Protein AF-A0A817EB40-F1 (afdb_monomer_lite)

Radius of gyration: 17.48 Å; chains: 1; bounding box: 35×39×48 Å

Structure (mmCIF, N/CA/C/O backbone):
data_AF-A0A817EB40-F1
#
_entry.id   AF-A0A817EB40-F1
#
loop_
_atom_site.group_PDB
_atom_site.id
_atom_site.type_symbol
_atom_site.label_atom_id
_atom_site.label_alt_id
_atom_site.label_comp_id
_atom_site.label_asym_id
_atom_site.label_entity_id
_atom_site.label_seq_id
_atom_site.pdbx_PDB_ins_code
_atom_site.Cartn_x
_atom_site.Cartn_y
_atom_site.Cartn_z
_atom_site.occupancy
_atom_site.B_iso_or_equiv
_atom_site.auth_seq_id
_atom_site.auth_comp_id
_atom_site.auth_asym_id
_atom_site.auth_atom_id
_atom_site.pdbx_PDB_model_num
ATOM 1 N N . MET A 1 1 ? -19.640 -19.232 -0.200 1.00 30.33 1 MET A N 1
ATOM 2 C CA . MET A 1 1 ? -19.801 -18.244 -1.288 1.00 30.33 1 MET A CA 1
ATOM 3 C C . MET A 1 1 ? -18.419 -17.943 -1.840 1.00 30.33 1 MET A C 1
ATOM 5 O O . MET A 1 1 ? -17.609 -17.389 -1.113 1.00 30.33 1 MET A O 1
ATOM 9 N N . TYR A 1 2 ? -18.116 -18.398 -3.056 1.00 26.75 2 TYR A N 1
ATOM 10 C CA . TYR A 1 2 ? -16.837 -18.129 -3.714 1.00 26.75 2 TYR A CA 1
ATOM 11 C C . TYR A 1 2 ? -16.881 -16.703 -4.268 1.00 26.75 2 TYR A C 1
ATOM 13 O O . TYR A 1 2 ? -17.626 -16.425 -5.204 1.00 26.75 2 TYR A O 1
ATOM 21 N N . THR A 1 3 ? -16.160 -15.772 -3.648 1.00 36.00 3 THR A N 1
ATOM 22 C CA . THR A 1 3 ? -15.995 -14.425 -4.197 1.00 36.00 3 THR A CA 1
ATOM 23 C C . THR A 1 3 ? -15.018 -14.518 -5.359 1.00 36.00 3 THR A C 1
ATOM 25 O O . THR A 1 3 ? -13.819 -14.699 -5.156 1.00 36.00 3 THR A O 1
ATOM 28 N N . ASN A 1 4 ? -15.543 -14.446 -6.579 1.00 36.97 4 ASN A N 1
ATOM 29 C CA . ASN A 1 4 ? -14.743 -14.311 -7.785 1.00 36.97 4 ASN A CA 1
ATOM 30 C C . ASN A 1 4 ? -13.978 -12.979 -7.728 1.00 36.97 4 ASN A C 1
ATOM 32 O O . ASN A 1 4 ? -14.507 -11.931 -8.097 1.00 36.97 4 ASN A O 1
ATOM 36 N N . ASN A 1 5 ? -12.728 -13.022 -7.270 1.00 45.34 5 ASN A N 1
ATOM 37 C CA . ASN A 1 5 ? -11.778 -11.918 -7.376 1.00 45.34 5 ASN A CA 1
ATOM 38 C C . ASN A 1 5 ? -11.297 -11.807 -8.832 1.00 45.34 5 ASN A C 1
ATOM 40 O O . ASN A 1 5 ? -10.138 -12.068 -9.139 1.00 45.34 5 ASN A O 1
ATOM 44 N N . HIS A 1 6 ? -12.191 -11.470 -9.764 1.00 53.12 6 HIS A N 1
ATOM 45 C CA . HIS A 1 6 ? -11.762 -11.087 -11.104 1.00 53.12 6 HIS A CA 1
ATOM 46 C C . HIS A 1 6 ? -11.205 -9.662 -11.039 1.00 53.12 6 HIS A C 1
ATOM 48 O O . HIS A 1 6 ? -11.924 -8.729 -10.682 1.00 53.12 6 HIS A O 1
ATOM 54 N N . LEU A 1 7 ? -9.928 -9.493 -11.394 1.00 57.94 7 LEU A N 1
ATOM 55 C CA . LEU A 1 7 ? -9.364 -8.192 -11.756 1.00 57.94 7 LEU A CA 1
ATOM 56 C C . LEU A 1 7 ? -10.255 -7.576 -12.843 1.00 57.94 7 LEU A C 1
ATOM 58 O O . LEU A 1 7 ? -10.302 -8.063 -13.974 1.00 57.94 7 LEU A O 1
ATOM 62 N N . ASN A 1 8 ? -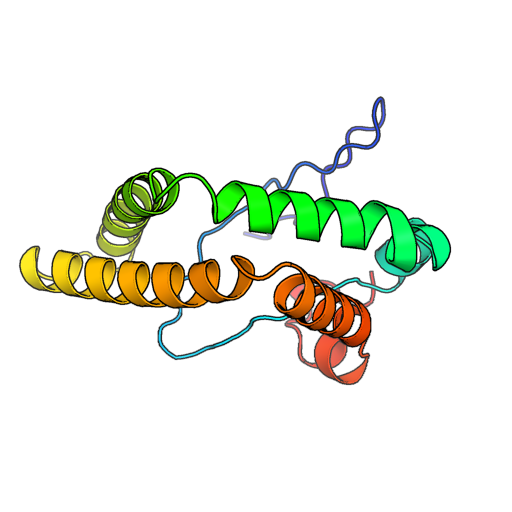11.012 -6.538 -12.490 1.00 68.12 8 ASN A N 1
ATOM 63 C CA . ASN A 1 8 ? -11.919 -5.885 -13.421 1.00 68.12 8 ASN A CA 1
ATOM 64 C C . ASN A 1 8 ? -11.151 -4.835 -14.215 1.00 68.12 8 ASN A C 1
ATOM 66 O O . ASN A 1 8 ? -11.024 -3.687 -13.791 1.00 68.12 8 ASN A O 1
ATOM 70 N N . ILE A 1 9 ? -10.608 -5.258 -15.352 1.00 71.25 9 ILE A N 1
ATOM 71 C CA . ILE A 1 9 ? -9.905 -4.375 -16.277 1.00 71.25 9 ILE A CA 1
ATOM 72 C C . ILE A 1 9 ? -10.916 -3.843 -17.291 1.00 71.25 9 ILE A C 1
ATOM 74 O O . ILE A 1 9 ? -11.506 -4.600 -18.069 1.00 71.25 9 ILE A O 1
ATOM 78 N N . GLN A 1 10 ? -11.106 -2.526 -17.306 1.00 78.19 10 GLN A N 1
ATOM 79 C CA . GLN A 1 10 ? -11.934 -1.860 -18.305 1.00 78.19 10 GLN A CA 1
ATOM 80 C C . GLN A 1 10 ? -11.268 -1.981 -19.678 1.00 78.19 10 GLN A C 1
ATOM 82 O O . GLN A 1 10 ? -10.294 -1.296 -19.968 1.00 78.19 10 GLN A O 1
ATOM 87 N N . ARG A 1 11 ? -11.809 -2.843 -20.546 1.00 76.75 11 ARG A N 1
ATOM 88 C CA . ARG A 1 11 ? -11.206 -3.187 -21.849 1.00 76.75 11 ARG A CA 1
ATOM 89 C C . ARG A 1 11 ? -10.992 -2.000 -22.794 1.00 76.75 11 ARG A C 1
ATOM 91 O O . ARG A 1 11 ? -10.139 -2.084 -23.666 1.00 76.75 11 ARG A O 1
ATOM 98 N N . SER A 1 12 ? -11.766 -0.927 -22.646 1.00 82.75 12 SER A N 1
ATOM 99 C CA . SER A 1 12 ? -11.689 0.258 -23.507 1.00 82.75 12 SER A CA 1
ATOM 100 C C . SER A 1 12 ? -10.537 1.199 -23.156 1.00 82.75 12 SER A C 1
ATOM 102 O O . SER A 1 12 ? -9.998 1.837 -24.052 1.00 82.75 12 SER A O 1
ATOM 104 N N . ILE A 1 13 ? -10.177 1.302 -21.872 1.00 80.81 13 ILE A N 1
ATOM 105 C CA . ILE A 1 13 ? -9.198 2.287 -21.380 1.00 80.81 13 ILE A CA 1
ATOM 106 C C . ILE A 1 13 ? -8.047 1.671 -20.576 1.00 80.81 13 ILE A C 1
ATOM 108 O O . ILE A 1 13 ? -7.097 2.364 -20.241 1.00 80.81 13 ILE A O 1
ATOM 112 N N . GLY A 1 14 ? -8.114 0.375 -20.268 1.00 75.81 14 GLY A N 1
ATOM 113 C CA . GLY A 1 14 ? -7.080 -0.351 -19.528 1.00 75.81 14 GLY A CA 1
ATOM 114 C C . GLY A 1 14 ? -7.075 -0.110 -18.015 1.00 75.81 14 GLY A C 1
ATOM 115 O O . GLY A 1 14 ? -6.184 -0.610 -17.336 1.00 75.81 14 GLY A O 1
ATOM 116 N N . ASN A 1 15 ? -8.055 0.614 -17.465 1.00 79.81 15 ASN A N 1
ATOM 117 C CA . ASN A 1 15 ? -8.110 0.905 -16.031 1.00 79.81 15 ASN A CA 1
ATOM 118 C C . ASN A 1 15 ? -8.463 -0.335 -15.210 1.00 79.81 15 ASN A C 1
ATOM 120 O O . ASN A 1 15 ? -9.400 -1.070 -15.533 1.00 79.81 15 ASN A O 1
ATOM 124 N N . ILE A 1 16 ? -7.741 -0.518 -14.107 1.00 77.06 16 ILE A N 1
ATOM 125 C CA . ILE A 1 16 ? -8.003 -1.562 -13.121 1.00 77.06 16 ILE A CA 1
ATOM 126 C C . ILE A 1 16 ? -8.993 -1.007 -12.100 1.00 77.06 16 ILE A C 1
ATOM 128 O O . ILE A 1 16 ? -8.663 -0.095 -11.345 1.00 77.06 16 ILE A O 1
ATOM 132 N N . ASN A 1 17 ? -10.194 -1.575 -12.051 1.00 71.50 17 ASN A N 1
ATOM 133 C CA . ASN A 1 17 ? -11.151 -1.301 -10.989 1.00 71.50 17 ASN A CA 1
ATOM 134 C C . ASN A 1 17 ? -10.986 -2.342 -9.881 1.00 71.50 17 ASN A C 1
ATOM 136 O O . ASN A 1 17 ? -11.304 -3.520 -10.097 1.00 71.50 17 ASN A O 1
ATOM 140 N N . PRO A 1 18 ? -10.531 -1.946 -8.683 1.00 67.56 18 PRO A N 1
ATOM 141 C CA . PRO A 1 18 ? -10.500 -2.864 -7.564 1.00 67.56 18 PRO A CA 1
ATOM 142 C C . PRO A 1 18 ? -11.937 -3.049 -7.054 1.00 67.56 18 PRO A C 1
ATOM 144 O O . PRO A 1 18 ? -12.475 -2.216 -6.331 1.00 67.56 18 PRO A O 1
ATOM 147 N N . LEU A 1 19 ? -12.586 -4.142 -7.467 1.00 57.31 19 LEU A N 1
ATOM 148 C CA . LEU A 1 19 ? -13.983 -4.444 -7.116 1.00 57.31 19 LEU A CA 1
ATOM 149 C C . LEU A 1 19 ? -14.204 -4.662 -5.609 1.00 57.31 19 LEU A C 1
ATOM 151 O O . LEU A 1 19 ? -15.326 -4.520 -5.134 1.00 57.31 19 LEU A O 1
ATOM 155 N N . TYR A 1 20 ? -13.147 -4.994 -4.860 1.00 62.53 20 TYR A N 1
ATOM 156 C CA . TYR A 1 20 ? -13.222 -5.323 -3.437 1.00 62.53 20 TYR A CA 1
ATOM 157 C C . TYR A 1 20 ? -12.025 -4.747 -2.672 1.00 62.53 20 TYR A C 1
ATOM 159 O O . TYR A 1 20 ? -11.118 -5.473 -2.265 1.00 62.53 20 TYR A O 1
ATOM 167 N N . LEU A 1 21 ? -12.011 -3.428 -2.459 1.00 63.19 21 LEU A N 1
ATOM 168 C CA . LEU A 1 21 ? -11.129 -2.831 -1.455 1.00 63.19 21 LEU A CA 1
ATOM 169 C C . LEU A 1 21 ? -11.776 -2.990 -0.084 1.00 63.19 21 LEU A C 1
ATOM 171 O O . LEU A 1 21 ? -12.793 -2.368 0.213 1.00 63.19 21 LEU A O 1
ATOM 175 N N . ARG A 1 22 ? -11.177 -3.825 0.765 1.00 63.84 22 ARG A N 1
ATOM 176 C CA . ARG A 1 22 ? -11.503 -3.860 2.190 1.00 63.84 22 ARG A CA 1
ATOM 177 C C . ARG A 1 22 ? -10.343 -3.254 2.954 1.00 63.84 22 ARG A C 1
ATOM 179 O O . ARG A 1 22 ? -9.229 -3.769 2.876 1.00 63.84 22 ARG A O 1
ATOM 186 N N . LEU A 1 23 ? -10.618 -2.200 3.715 1.00 63.31 23 LEU A N 1
ATOM 187 C CA . LEU A 1 23 ? -9.653 -1.660 4.662 1.00 63.31 23 LEU A CA 1
ATOM 188 C C . LEU A 1 23 ? -9.408 -2.733 5.730 1.00 63.31 23 LEU A C 1
ATOM 190 O O . LEU A 1 23 ? -10.281 -3.080 6.530 1.00 63.31 23 LEU A O 1
ATOM 194 N N . LYS A 1 24 ? -8.227 -3.342 5.678 1.00 63.53 24 LYS A N 1
ATOM 195 C CA . LYS A 1 24 ? -7.718 -4.167 6.766 1.00 63.53 24 LYS A CA 1
ATOM 196 C C . LYS A 1 24 ? -6.855 -3.255 7.620 1.00 63.53 24 LYS A C 1
ATOM 198 O O . LYS A 1 24 ? -5.855 -2.736 7.140 1.00 63.53 24 LYS A O 1
ATOM 203 N N . TYR A 1 25 ? -7.270 -3.041 8.859 1.00 63.06 25 TYR A N 1
ATOM 204 C CA . TYR A 1 25 ? -6.376 -2.574 9.903 1.00 63.06 25 TYR A CA 1
ATOM 205 C C . TYR A 1 25 ? -6.027 -3.813 10.725 1.00 63.06 25 TYR A C 1
ATOM 207 O O . TYR A 1 25 ? -6.913 -4.496 11.236 1.00 63.06 25 TYR A O 1
ATOM 215 N N . ASP A 1 26 ? -4.751 -4.164 10.769 1.00 57.47 26 ASP A N 1
ATOM 216 C CA . ASP A 1 26 ? -4.256 -5.196 11.668 1.00 57.47 26 ASP A CA 1
ATOM 217 C C . ASP A 1 26 ? -3.165 -4.536 12.504 1.00 57.47 26 ASP A C 1
ATOM 219 O O . ASP A 1 26 ? -2.093 -4.215 11.999 1.00 57.47 26 ASP A O 1
ATOM 223 N N . LEU A 1 27 ? -3.470 -4.266 13.777 1.00 51.91 27 LEU A N 1
ATOM 224 C CA . LEU A 1 27 ? -2.539 -3.618 14.709 1.00 51.91 27 LEU A CA 1
ATOM 225 C C . LEU A 1 27 ? -1.257 -4.447 14.904 1.00 51.91 27 LEU A C 1
ATOM 227 O O . LEU A 1 27 ? -0.254 -3.915 15.371 1.00 51.91 27 LEU A O 1
ATOM 231 N N . ASN A 1 28 ? -1.294 -5.735 14.539 1.00 47.69 28 ASN A N 1
ATOM 232 C CA . ASN A 1 28 ? -0.231 -6.702 14.787 1.00 47.69 28 ASN A CA 1
ATOM 233 C C . ASN A 1 28 ? 0.480 -7.187 13.514 1.00 47.69 28 ASN A C 1
ATOM 235 O O . ASN A 1 28 ? 1.459 -7.927 13.623 1.00 47.69 28 ASN A O 1
ATOM 239 N N . LYS A 1 29 ? 0.016 -6.808 12.314 1.00 56.69 29 LYS A N 1
ATOM 240 C CA . LYS A 1 29 ? 0.639 -7.220 11.048 1.00 56.69 29 LYS A CA 1
ATOM 241 C C . LYS A 1 29 ? 0.954 -6.031 10.155 1.00 56.69 29 LYS A C 1
ATOM 243 O O . LYS A 1 29 ? 0.084 -5.449 9.515 1.00 56.69 29 LYS A O 1
ATOM 248 N N . GLN A 1 30 ? 2.248 -5.745 10.068 1.00 52.03 30 GLN A N 1
ATOM 249 C CA . GLN A 1 30 ? 2.857 -4.908 9.041 1.00 52.03 30 GLN A CA 1
ATOM 250 C C . GLN A 1 30 ? 2.991 -5.698 7.732 1.00 52.03 30 GLN A C 1
ATOM 252 O O . GLN A 1 30 ? 4.095 -5.996 7.285 1.00 52.03 30 GLN A O 1
ATOM 257 N N . ASP A 1 31 ? 1.875 -6.060 7.102 1.00 56.31 31 ASP A N 1
ATOM 258 C CA . ASP A 1 31 ? 1.929 -6.540 5.718 1.00 56.31 31 ASP A CA 1
ATOM 259 C C . ASP A 1 31 ? 2.021 -5.309 4.799 1.00 56.31 31 ASP A C 1
ATOM 261 O O . ASP A 1 31 ? 1.047 -4.878 4.187 1.00 56.31 31 ASP A O 1
ATOM 265 N N . GLU A 1 32 ? 3.202 -4.686 4.762 1.00 63.41 32 GLU A N 1
ATOM 266 C CA . GLU A 1 32 ? 3.473 -3.468 3.982 1.00 63.41 32 GLU A CA 1
ATOM 267 C C . GLU A 1 32 ? 3.908 -3.758 2.541 1.00 63.41 32 GLU A C 1
ATOM 269 O O . GLU A 1 32 ? 4.460 -2.891 1.866 1.00 63.41 32 GLU A O 1
ATOM 274 N N . ASN A 1 33 ? 3.667 -4.974 2.056 1.00 71.69 33 ASN A N 1
ATOM 275 C CA . ASN A 1 33 ? 4.189 -5.413 0.772 1.00 71.69 33 ASN A CA 1
ATOM 276 C C . ASN A 1 33 ? 3.161 -5.192 -0.337 1.00 71.69 33 ASN A C 1
ATOM 278 O O . ASN A 1 33 ? 1.998 -5.593 -0.249 1.00 71.69 33 ASN A O 1
ATOM 282 N N . ILE A 1 34 ? 3.621 -4.562 -1.413 1.00 78.81 34 ILE A N 1
ATOM 283 C CA . ILE A 1 34 ? 2.925 -4.557 -2.696 1.00 78.81 34 ILE A CA 1
ATOM 284 C C . ILE A 1 34 ? 3.232 -5.902 -3.345 1.00 78.81 34 ILE A C 1
ATOM 286 O O . ILE A 1 34 ? 4.386 -6.304 -3.366 1.00 78.81 34 ILE A O 1
ATOM 290 N N . PHE A 1 35 ? 2.234 -6.592 -3.888 1.00 82.81 35 PHE A N 1
ATOM 291 C CA . PHE A 1 35 ? 2.455 -7.853 -4.594 1.00 82.81 35 PHE A CA 1
ATOM 292 C C . PHE A 1 35 ? 2.193 -7.654 -6.081 1.00 82.81 35 PHE A C 1
ATOM 294 O O . PHE A 1 35 ? 1.057 -7.409 -6.489 1.00 82.81 35 PHE A O 1
ATOM 301 N N . LEU A 1 36 ? 3.251 -7.753 -6.884 1.00 86.00 36 LEU A N 1
ATOM 302 C CA . LEU A 1 36 ? 3.155 -7.828 -8.335 1.00 86.00 36 LEU A CA 1
ATOM 303 C C . LEU A 1 36 ? 3.316 -9.291 -8.728 1.00 86.00 36 LEU A C 1
ATOM 305 O O . LEU A 1 36 ? 4.411 -9.849 -8.689 1.00 86.00 36 LEU A O 1
ATOM 309 N N . THR A 1 37 ? 2.202 -9.927 -9.077 1.00 86.56 37 THR A N 1
ATOM 310 C CA . THR A 1 37 ? 2.221 -11.304 -9.562 1.00 86.56 37 THR A CA 1
ATOM 311 C C . THR A 1 37 ? 2.927 -11.395 -10.918 1.00 86.56 37 THR A C 1
ATOM 313 O O . THR A 1 37 ? 3.029 -10.386 -11.627 1.00 86.56 37 THR A O 1
ATOM 316 N N . PRO A 1 38 ? 3.418 -12.581 -11.320 1.00 86.62 38 PRO A N 1
ATOM 317 C CA . PRO A 1 38 ? 4.208 -12.725 -12.540 1.00 86.62 38 PRO A CA 1
ATOM 318 C C . PRO A 1 38 ? 3.537 -12.172 -13.806 1.00 86.62 38 PRO A C 1
ATOM 320 O O . PRO A 1 38 ? 4.229 -11.592 -14.647 1.00 86.62 38 PRO A O 1
ATOM 323 N N . ASN A 1 39 ? 2.208 -12.281 -13.960 1.00 86.88 39 ASN A N 1
ATOM 324 C CA . ASN A 1 39 ? 1.552 -11.730 -15.149 1.00 86.88 39 ASN A CA 1
ATOM 325 C C . ASN A 1 39 ? 1.454 -10.206 -15.097 1.00 86.88 39 ASN A C 1
ATOM 327 O O . ASN A 1 39 ? 1.639 -9.559 -16.127 1.00 86.88 39 ASN A O 1
ATOM 331 N N . ILE A 1 40 ? 1.197 -9.624 -13.921 1.00 86.38 40 ILE A N 1
ATOM 332 C CA . ILE A 1 40 ? 1.181 -8.165 -13.749 1.00 86.38 40 ILE A CA 1
ATOM 333 C C . ILE A 1 40 ? 2.588 -7.603 -13.974 1.00 86.38 40 ILE A C 1
ATOM 335 O O . ILE A 1 40 ? 2.740 -6.603 -14.673 1.00 86.38 40 ILE A O 1
ATOM 339 N N . ASP A 1 41 ? 3.617 -8.272 -13.450 1.00 88.44 41 ASP A N 1
ATOM 340 C CA . ASP A 1 41 ? 5.012 -7.883 -13.651 1.00 88.44 41 ASP A CA 1
ATOM 341 C C . ASP A 1 41 ? 5.401 -7.903 -15.135 1.00 88.44 41 ASP A C 1
ATOM 343 O O . ASP A 1 41 ? 5.961 -6.939 -15.666 1.00 88.44 41 ASP A O 1
ATOM 347 N N . THR A 1 42 ? 5.022 -8.973 -15.837 1.00 88.88 42 THR A N 1
ATOM 348 C CA . THR A 1 42 ? 5.251 -9.108 -17.281 1.00 88.88 42 THR A CA 1
ATOM 349 C C . THR A 1 42 ? 4.503 -8.032 -18.069 1.00 88.88 42 THR A C 1
ATOM 351 O O . THR A 1 42 ? 5.055 -7.466 -19.013 1.00 88.88 42 THR A O 1
ATOM 354 N N . PHE A 1 43 ? 3.266 -7.715 -17.675 1.00 87.06 43 PHE A N 1
ATOM 355 C CA . PHE A 1 43 ? 2.441 -6.695 -18.322 1.00 87.06 43 PHE A CA 1
ATOM 356 C C . PHE A 1 43 ? 3.011 -5.282 -18.150 1.00 87.06 43 PHE A C 1
ATOM 358 O O . PHE A 1 43 ? 3.148 -4.550 -19.131 1.00 87.06 43 PHE A O 1
ATOM 365 N N . ILE A 1 44 ? 3.371 -4.900 -16.920 1.00 87.44 44 ILE A N 1
ATOM 366 C CA . ILE A 1 44 ? 3.957 -3.585 -16.624 1.00 87.44 44 ILE A CA 1
ATOM 367 C C . ILE A 1 44 ? 5.347 -3.463 -17.245 1.00 87.44 4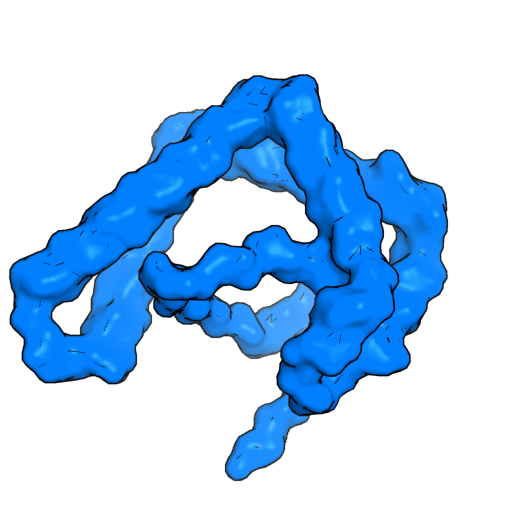4 ILE A C 1
ATOM 369 O O . ILE A 1 44 ? 5.713 -2.371 -17.670 1.00 87.44 44 ILE A O 1
ATOM 373 N N . ASN A 1 45 ? 6.084 -4.576 -17.328 1.00 89.44 45 ASN A N 1
ATOM 374 C CA . ASN A 1 45 ? 7.457 -4.695 -17.805 1.00 89.44 45 ASN A CA 1
ATOM 375 C C . ASN A 1 45 ? 8.485 -3.891 -16.979 1.00 89.44 45 ASN A C 1
ATOM 377 O O . ASN A 1 45 ? 8.169 -3.055 -16.131 1.00 89.44 45 ASN A O 1
ATOM 381 N N . ARG A 1 46 ? 9.776 -4.143 -17.227 1.00 88.88 46 ARG A N 1
ATOM 382 C CA . ARG A 1 46 ? 10.870 -3.495 -16.484 1.00 88.88 46 ARG A CA 1
ATOM 383 C C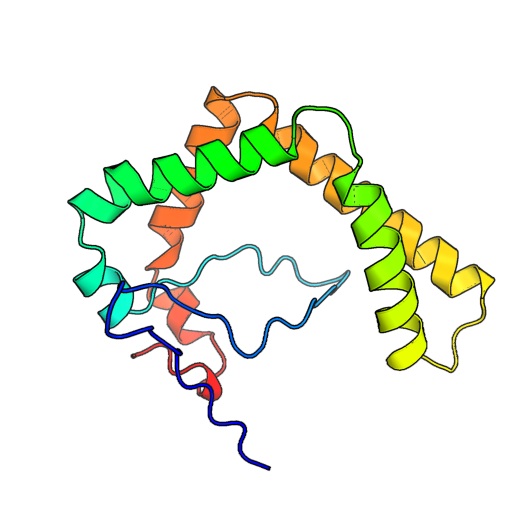 . ARG A 1 46 ? 10.875 -1.969 -16.633 1.00 88.88 46 ARG A C 1
ATOM 385 O O . ARG A 1 46 ? 11.130 -1.271 -15.654 1.00 88.88 46 ARG A O 1
ATOM 392 N N . PHE A 1 47 ? 10.598 -1.457 -17.831 1.00 88.88 47 PHE A N 1
ATOM 393 C CA . PHE A 1 47 ? 10.569 -0.016 -18.087 1.00 88.88 47 PHE A CA 1
ATOM 394 C C . PHE A 1 47 ? 9.386 0.650 -17.383 1.00 88.88 47 PHE A C 1
ATOM 396 O O . PHE A 1 47 ? 9.560 1.702 -16.771 1.00 88.88 47 PHE A O 1
ATOM 403 N N . GLY A 1 48 ? 8.211 0.015 -17.407 1.00 89.00 48 GLY A N 1
ATOM 404 C CA . GLY A 1 48 ? 7.031 0.490 -16.697 1.00 89.00 48 GLY A CA 1
ATOM 405 C C . GLY A 1 48 ? 7.255 0.538 -15.189 1.00 89.00 48 GLY A C 1
ATOM 406 O O . GLY A 1 48 ? 6.934 1.546 -14.561 1.00 89.00 48 GLY A O 1
ATOM 407 N N . LYS A 1 49 ? 7.893 -0.495 -14.622 1.00 89.56 49 LYS A N 1
ATOM 408 C CA . LYS A 1 49 ? 8.243 -0.540 -13.196 1.00 89.56 49 LYS A CA 1
ATOM 409 C C . LYS A 1 49 ? 9.179 0.593 -12.792 1.00 89.56 49 LYS A C 1
ATOM 411 O O . LYS A 1 49 ? 8.870 1.337 -11.869 1.00 89.56 49 LYS A O 1
ATOM 416 N N . MET A 1 50 ? 10.305 0.737 -13.490 1.00 87.38 50 MET A N 1
ATOM 417 C CA . MET A 1 50 ? 11.347 1.704 -13.123 1.00 87.38 50 MET A CA 1
ATOM 418 C C . MET A 1 50 ? 10.961 3.165 -13.406 1.00 87.38 50 MET A C 1
ATOM 420 O O . MET A 1 50 ? 11.561 4.071 -12.834 1.00 87.38 50 MET A O 1
ATOM 424 N N . GLY A 1 51 ? 9.995 3.398 -14.298 1.00 90.50 51 GLY A N 1
ATOM 425 C CA . GLY A 1 51 ? 9.553 4.732 -14.698 1.00 90.50 51 GLY A CA 1
ATOM 426 C C . GLY A 1 51 ? 8.159 5.074 -14.165 1.00 90.50 51 GLY A C 1
ATOM 427 O O . GLY A 1 51 ? 8.036 5.530 -13.026 1.00 90.50 51 GLY A O 1
ATOM 428 N N . PRO A 1 52 ? 7.103 4.902 -14.984 1.00 91.25 52 PRO A N 1
ATOM 429 C CA . PRO A 1 52 ? 5.767 5.405 -14.676 1.00 91.25 52 PRO A CA 1
ATOM 430 C C . PRO A 1 52 ? 5.165 4.805 -13.403 1.00 91.25 52 PRO A C 1
ATOM 432 O O . PRO A 1 52 ? 4.465 5.519 -12.689 1.00 91.25 52 PRO A O 1
ATOM 435 N N . PHE A 1 53 ? 5.442 3.541 -13.074 1.00 89.88 53 PHE A N 1
ATOM 436 C CA . PHE A 1 53 ? 4.885 2.900 -11.883 1.00 89.88 53 PHE A CA 1
ATOM 437 C C . PHE A 1 53 ? 5.421 3.534 -10.592 1.00 89.88 53 PHE A C 1
ATOM 439 O O . PHE A 1 53 ? 4.639 4.052 -9.794 1.00 89.88 53 PHE A O 1
ATOM 446 N N . ILE A 1 54 ? 6.750 3.593 -10.431 1.00 91.62 54 ILE A N 1
ATOM 447 C CA . ILE A 1 54 ? 7.391 4.275 -9.294 1.00 91.62 54 ILE A CA 1
ATOM 448 C C . ILE A 1 54 ? 6.994 5.753 -9.250 1.00 91.62 54 ILE A C 1
ATOM 450 O O . ILE A 1 54 ? 6.640 6.251 -8.183 1.00 91.62 54 ILE A O 1
ATOM 454 N N . ALA A 1 55 ? 7.009 6.455 -10.389 1.00 91.75 55 ALA A N 1
ATOM 455 C CA . ALA A 1 55 ? 6.665 7.875 -10.440 1.00 91.75 55 ALA A CA 1
ATOM 456 C C . ALA A 1 55 ? 5.219 8.146 -9.991 1.00 91.75 55 ALA A C 1
ATOM 458 O O . ALA A 1 55 ? 4.972 9.106 -9.263 1.00 91.75 55 ALA A O 1
ATOM 459 N N . THR A 1 56 ? 4.273 7.281 -10.373 1.00 92.31 56 THR A N 1
ATOM 460 C CA . THR A 1 56 ? 2.861 7.407 -9.980 1.00 92.31 56 THR A CA 1
ATOM 461 C C . THR A 1 56 ? 2.677 7.160 -8.486 1.00 92.31 56 THR A C 1
ATOM 463 O O . THR A 1 56 ? 2.002 7.943 -7.816 1.00 92.31 56 THR A O 1
ATOM 466 N N . ILE A 1 57 ? 3.308 6.112 -7.941 1.00 91.50 57 ILE A N 1
ATOM 467 C CA . ILE A 1 57 ? 3.269 5.825 -6.499 1.00 91.50 57 ILE A CA 1
ATOM 468 C C . ILE A 1 57 ? 3.871 6.996 -5.721 1.00 91.50 57 ILE A C 1
ATOM 470 O O . ILE A 1 57 ? 3.243 7.507 -4.797 1.00 91.50 57 ILE A O 1
ATOM 474 N N . LEU A 1 58 ? 5.050 7.462 -6.135 1.00 91.81 58 LEU A N 1
ATOM 475 C CA . LEU A 1 58 ? 5.746 8.575 -5.501 1.00 91.81 58 LEU A CA 1
ATOM 476 C C . LEU A 1 58 ? 4.895 9.847 -5.515 1.00 91.81 58 LEU A C 1
ATOM 478 O O . LEU A 1 58 ? 4.691 10.443 -4.464 1.00 91.81 58 LEU A O 1
ATOM 482 N N . SER A 1 59 ? 4.354 10.231 -6.676 1.00 90.00 59 SER A N 1
ATOM 483 C CA . SER A 1 59 ? 3.497 11.416 -6.808 1.00 90.00 59 SER A CA 1
ATOM 484 C C . SER A 1 59 ? 2.241 11.315 -5.948 1.00 90.00 59 SER A C 1
ATOM 486 O O . SER A 1 59 ? 1.791 12.322 -5.408 1.00 90.00 59 SER A O 1
ATOM 488 N N . THR A 1 60 ? 1.665 10.119 -5.824 1.00 89.62 60 THR A N 1
ATOM 489 C CA . THR A 1 60 ? 0.483 9.898 -4.988 1.00 89.62 60 THR A CA 1
ATOM 490 C C . THR A 1 60 ? 0.842 10.059 -3.516 1.00 89.62 60 THR A C 1
ATOM 492 O O . THR A 1 60 ? 0.183 10.814 -2.813 1.00 89.62 60 THR A O 1
ATOM 495 N N . LEU A 1 61 ? 1.911 9.412 -3.049 1.00 88.19 61 LEU A N 1
ATOM 496 C CA . LEU A 1 61 ? 2.332 9.473 -1.647 1.00 88.19 61 LEU A CA 1
ATOM 497 C C . LEU A 1 61 ? 2.724 10.887 -1.216 1.00 88.19 61 LEU A C 1
ATOM 499 O O . LEU A 1 61 ? 2.300 11.333 -0.153 1.00 88.19 61 LEU A O 1
ATOM 503 N N . THR A 1 62 ? 3.462 11.622 -2.050 1.00 86.31 62 THR A N 1
ATOM 504 C CA . THR A 1 62 ? 3.835 13.012 -1.749 1.00 86.31 62 THR A CA 1
ATOM 505 C C . THR A 1 62 ? 2.618 13.936 -1.742 1.00 86.31 62 THR A C 1
ATOM 507 O O . THR A 1 62 ? 2.510 14.791 -0.865 1.00 86.31 62 THR A O 1
ATOM 510 N N . SER A 1 63 ? 1.659 13.719 -2.650 1.00 86.44 63 SER A N 1
ATOM 511 C CA . SER A 1 63 ? 0.389 14.464 -2.687 1.00 86.44 63 SER A CA 1
ATOM 512 C C . SER A 1 63 ? -0.543 14.114 -1.521 1.00 86.44 63 SER A C 1
ATOM 514 O O . SER A 1 63 ? -1.353 14.933 -1.105 1.00 86.44 63 SER A O 1
ATOM 516 N N . LEU A 1 64 ? -0.445 12.900 -0.973 1.00 85.12 64 LEU A N 1
ATOM 517 C CA . LEU A 1 64 ? -1.154 12.516 0.249 1.00 85.12 64 LEU A CA 1
ATOM 518 C C . LEU A 1 64 ? -0.484 13.081 1.508 1.00 85.12 64 LEU A C 1
ATOM 520 O O . LEU A 1 64 ? -1.170 13.362 2.490 1.00 85.12 64 LEU A O 1
ATOM 524 N N . ALA A 1 65 ? 0.839 13.259 1.483 1.00 83.19 65 ALA A N 1
ATOM 525 C CA . ALA A 1 65 ? 1.593 13.874 2.570 1.00 83.19 65 ALA A CA 1
ATOM 526 C C . ALA A 1 65 ? 1.440 15.411 2.610 1.00 83.19 65 ALA A C 1
ATOM 528 O O . ALA A 1 65 ? 1.537 16.008 3.684 1.00 83.19 65 ALA A O 1
ATOM 529 N N . GLN A 1 66 ? 1.188 16.067 1.469 1.00 77.44 66 GLN A N 1
ATOM 530 C CA . GLN A 1 66 ? 1.071 17.527 1.354 1.00 77.44 66 GLN A CA 1
ATOM 531 C C . GLN A 1 66 ? -0.157 17.930 0.508 1.00 77.44 66 GLN A C 1
ATOM 533 O O . GLN A 1 66 ? -0.211 17.544 -0.656 1.00 77.44 66 GLN A O 1
ATOM 538 N N . PRO A 1 67 ? -1.102 18.770 0.993 1.00 62.66 67 PRO A N 1
ATOM 539 C CA . PRO A 1 67 ? -1.123 19.521 2.251 1.00 62.66 67 PRO A CA 1
ATOM 540 C C . PRO A 1 67 ? -1.784 18.770 3.426 1.00 62.66 67 PRO A C 1
ATOM 542 O O . PRO A 1 67 ? -2.606 17.877 3.251 1.00 62.66 67 PRO A O 1
ATOM 545 N N . LYS A 1 68 ? -1.413 19.182 4.647 1.00 62.12 68 LYS A N 1
ATOM 546 C CA . LYS A 1 68 ? -1.761 18.581 5.948 1.00 62.12 68 LYS A CA 1
ATOM 547 C C . LYS A 1 68 ? -3.212 18.055 6.072 1.00 62.12 68 LYS A C 1
ATOM 549 O O . LYS A 1 68 ? -4.151 18.815 6.284 1.00 62.12 68 LYS A O 1
ATOM 554 N N . TYR A 1 69 ? -3.313 16.724 6.060 1.00 62.03 69 TYR A N 1
ATOM 555 C CA . TYR A 1 69 ? -4.164 15.857 6.898 1.00 62.03 69 TYR A CA 1
ATOM 556 C C . TYR A 1 69 ? -5.684 15.763 6.711 1.00 62.03 69 TYR A C 1
ATOM 558 O O . TYR A 1 69 ? -6.320 15.078 7.512 1.00 62.03 69 TYR A O 1
ATOM 566 N N . GLN A 1 70 ? -6.280 16.270 5.630 1.00 73.62 70 GLN A N 1
ATOM 567 C CA . GLN A 1 70 ? -7.704 15.971 5.375 1.00 73.62 70 GLN A CA 1
ATOM 568 C C . GLN A 1 70 ? -7.961 14.460 5.209 1.00 73.62 70 GLN A C 1
ATOM 570 O O . GLN A 1 70 ? -8.972 13.941 5.677 1.00 73.62 70 GLN A O 1
ATOM 575 N N . ILE A 1 71 ? -7.018 13.715 4.614 1.00 82.31 71 ILE A N 1
ATOM 576 C CA . ILE A 1 71 ? -7.196 12.271 4.403 1.00 82.31 71 ILE A CA 1
ATOM 577 C C . ILE A 1 71 ? -7.268 11.475 5.706 1.00 82.31 71 ILE A C 1
ATOM 579 O O . ILE A 1 71 ? -8.054 10.536 5.796 1.00 82.31 71 ILE A O 1
ATOM 583 N N . ILE A 1 72 ? -6.498 11.856 6.729 1.00 85.00 72 ILE A N 1
ATOM 584 C CA . ILE A 1 72 ? -6.527 11.163 8.020 1.00 85.00 72 ILE A CA 1
ATOM 585 C C . ILE A 1 72 ? -7.885 11.367 8.694 1.00 85.00 72 ILE A C 1
ATOM 587 O O . ILE A 1 72 ? -8.432 10.415 9.243 1.00 85.00 72 ILE A O 1
ATOM 591 N N . GLU A 1 73 ? -8.471 12.561 8.601 1.00 86.25 73 GLU A N 1
ATOM 592 C CA . GLU A 1 73 ? -9.814 12.829 9.128 1.00 86.25 73 GLU A CA 1
ATOM 593 C C . GLU A 1 73 ? -10.885 11.995 8.418 1.00 86.25 73 GLU A C 1
ATOM 595 O O . GLU A 1 73 ? -11.717 11.373 9.081 1.00 86.25 73 GLU A O 1
ATOM 600 N N . TYR A 1 74 ? -10.826 11.895 7.085 1.00 87.56 74 TYR A N 1
ATOM 601 C CA . TYR A 1 74 ? -11.727 11.016 6.334 1.00 87.56 74 TYR A CA 1
ATOM 602 C C . TYR A 1 74 ? -11.543 9.546 6.726 1.00 87.56 74 TYR A C 1
ATOM 604 O O . TYR A 1 74 ? -12.520 8.842 6.982 1.00 87.56 74 TYR A O 1
ATOM 612 N N . LEU A 1 75 ? -10.297 9.081 6.838 1.00 86.38 75 LEU A N 1
ATOM 613 C CA . LEU A 1 75 ? -9.993 7.710 7.241 1.00 86.38 75 LEU A CA 1
ATOM 614 C C . LEU A 1 75 ? -10.483 7.404 8.658 1.00 86.38 75 LEU A C 1
ATOM 616 O O . LEU A 1 75 ? -11.013 6.319 8.876 1.00 86.38 75 LEU A O 1
ATOM 620 N N . LYS A 1 76 ? -10.387 8.345 9.607 1.00 88.44 76 LYS A N 1
ATOM 621 C CA . LYS A 1 76 ? -10.938 8.176 10.963 1.00 88.44 76 LYS A CA 1
ATOM 622 C C . LYS A 1 76 ? -12.432 7.852 10.935 1.00 88.44 76 LYS A C 1
ATOM 624 O O . LYS A 1 76 ? -12.871 6.983 11.685 1.00 88.44 76 LYS A O 1
ATOM 629 N N . ILE A 1 77 ? -13.201 8.515 10.068 1.00 87.75 77 ILE A N 1
ATOM 630 C CA . ILE A 1 77 ? -14.641 8.258 9.913 1.00 87.75 77 ILE A CA 1
ATOM 631 C C . ILE A 1 77 ? -14.867 6.835 9.390 1.00 87.75 77 ILE A C 1
ATOM 633 O O . ILE A 1 77 ? -15.599 6.069 10.015 1.00 87.75 77 ILE A O 1
ATOM 637 N N . PHE A 1 78 ? -14.177 6.447 8.312 1.00 87.31 78 PHE A N 1
ATOM 638 C CA . PHE A 1 78 ? -14.313 5.107 7.731 1.00 87.31 78 PHE A CA 1
ATOM 639 C C . PHE A 1 78 ? -13.880 3.993 8.691 1.00 87.31 78 PHE A C 1
ATOM 641 O O . PHE A 1 78 ? -14.566 2.979 8.809 1.00 87.31 78 PHE A O 1
ATOM 648 N N . TYR A 1 79 ? -12.772 4.177 9.414 1.00 86.12 79 TYR A N 1
ATOM 649 C CA . TYR A 1 79 ? -12.314 3.202 10.403 1.00 86.12 79 TYR A CA 1
ATOM 650 C C . TYR A 1 79 ? -13.291 3.080 11.564 1.00 86.12 79 TYR A C 1
ATOM 652 O O . TYR A 1 79 ? -13.560 1.967 12.004 1.00 86.12 79 TYR A O 1
ATOM 660 N N . LYS A 1 80 ? -13.860 4.192 12.040 1.00 86.75 80 LYS A N 1
ATOM 661 C CA . LYS A 1 80 ? -14.861 4.167 13.109 1.00 86.75 80 LYS A CA 1
ATOM 662 C C . LYS A 1 80 ? -16.078 3.323 12.721 1.00 86.75 80 LYS A C 1
ATOM 664 O O . LYS A 1 80 ? -16.540 2.531 13.538 1.00 86.75 80 LYS A O 1
ATOM 669 N N . GLU A 1 81 ? -16.578 3.476 11.496 1.00 84.12 81 GLU A N 1
ATOM 670 C CA . GLU A 1 81 ? -17.702 2.679 10.990 1.00 84.12 81 GLU A CA 1
ATOM 671 C C . GLU A 1 81 ? -17.332 1.196 10.834 1.00 84.12 81 GLU A C 1
ATOM 673 O O . GLU A 1 81 ? -18.066 0.326 11.303 1.00 84.12 81 GLU A O 1
ATOM 678 N N . ASP A 1 82 ? -16.170 0.895 10.248 1.00 83.44 82 ASP A N 1
ATOM 679 C CA . ASP A 1 82 ? -15.721 -0.485 10.018 1.00 83.44 82 ASP A CA 1
ATOM 680 C C . ASP A 1 82 ? -15.411 -1.237 11.328 1.00 83.44 82 ASP A C 1
ATOM 682 O O . ASP A 1 82 ? -15.778 -2.405 11.470 1.00 83.44 82 ASP A O 1
ATOM 686 N N . ILE A 1 83 ? -14.798 -0.572 12.317 1.00 82.94 83 ILE A N 1
ATOM 687 C CA . ILE A 1 83 ? -14.556 -1.139 13.656 1.00 82.94 83 ILE A CA 1
ATOM 688 C C . ILE A 1 83 ? -15.884 -1.447 14.342 1.00 82.94 83 ILE A C 1
ATOM 690 O O . ILE A 1 83 ? -16.057 -2.549 14.856 1.00 82.94 83 ILE A O 1
ATOM 694 N N . HIS A 1 84 ? -16.836 -0.510 14.310 1.00 81.12 84 HIS A N 1
ATOM 695 C CA . HIS A 1 84 ? -18.143 -0.709 14.932 1.00 81.12 84 HIS A CA 1
ATOM 696 C C . HIS A 1 84 ? -18.916 -1.877 14.299 1.00 81.12 84 HIS A C 1
ATOM 698 O O . HIS A 1 84 ? -19.572 -2.638 15.006 1.00 81.12 84 HIS A O 1
ATOM 704 N N . MET A 1 85 ? -18.801 -2.063 12.979 1.00 82.12 85 MET A N 1
ATOM 705 C CA . MET A 1 85 ? -19.407 -3.201 12.280 1.00 82.12 85 MET A CA 1
ATOM 706 C C . MET A 1 85 ? -18.752 -4.547 12.617 1.00 82.12 85 MET A C 1
ATOM 708 O O . MET A 1 85 ? -19.444 -5.563 12.671 1.00 82.12 85 MET A O 1
ATOM 712 N N . LYS A 1 86 ? -17.425 -4.586 12.787 1.00 81.00 86 LYS A N 1
ATOM 713 C CA . LYS A 1 86 ? -16.676 -5.828 13.054 1.00 81.00 86 LYS A CA 1
ATOM 714 C C . LYS A 1 86 ? -16.706 -6.245 14.520 1.00 81.00 86 LYS A C 1
ATOM 716 O O . LYS A 1 86 ? -16.670 -7.441 14.791 1.00 81.00 86 LYS A O 1
ATOM 721 N N . HIS A 1 87 ? -16.753 -5.266 15.417 1.00 82.38 87 HIS A N 1
ATOM 722 C CA . HIS A 1 87 ? -16.649 -5.442 16.859 1.00 82.38 87 HIS A CA 1
ATOM 723 C C . HIS A 1 87 ? -17.777 -4.689 17.578 1.00 82.38 87 HIS A C 1
ATOM 725 O O . HIS A 1 87 ? -17.517 -3.700 18.273 1.00 82.38 87 HIS A O 1
ATOM 731 N N . PRO A 1 88 ? -19.044 -5.113 17.408 1.00 80.88 88 PRO A N 1
ATOM 732 C CA . PRO A 1 88 ? -20.184 -4.488 18.083 1.00 80.88 88 PRO A CA 1
ATOM 733 C C . PRO A 1 88 ? -20.102 -4.577 19.617 1.00 80.88 88 PRO A C 1
ATOM 735 O O . PRO A 1 88 ? -20.803 -3.846 20.311 1.00 80.88 88 PRO A O 1
ATOM 738 N N . GLU A 1 89 ? -19.262 -5.467 20.148 1.00 85.25 89 GLU A N 1
ATOM 739 C CA . GLU A 1 89 ? -18.984 -5.641 21.573 1.00 85.25 89 GLU A CA 1
ATOM 740 C C . GLU A 1 89 ? -18.166 -4.505 22.207 1.00 85.25 89 GLU A C 1
ATOM 742 O O . GLU A 1 89 ? -18.199 -4.350 23.429 1.00 85.25 89 GLU A O 1
ATOM 747 N N . LEU A 1 90 ? -17.433 -3.718 21.411 1.00 83.75 90 LEU A N 1
ATOM 748 C CA . LEU A 1 90 ? -16.583 -2.646 21.927 1.00 83.75 90 LEU A CA 1
ATOM 749 C C . LEU A 1 90 ? -17.415 -1.449 22.379 1.00 83.75 90 LEU A C 1
ATOM 751 O O . LEU A 1 90 ? -18.344 -0.999 21.701 1.00 83.75 90 LEU A O 1
ATOM 755 N N . THR A 1 91 ? -17.024 -0.854 23.503 1.00 86.62 91 THR A N 1
ATOM 756 C CA . THR A 1 91 ? -17.637 0.399 23.938 1.00 86.62 91 THR A CA 1
ATOM 757 C C . THR A 1 91 ?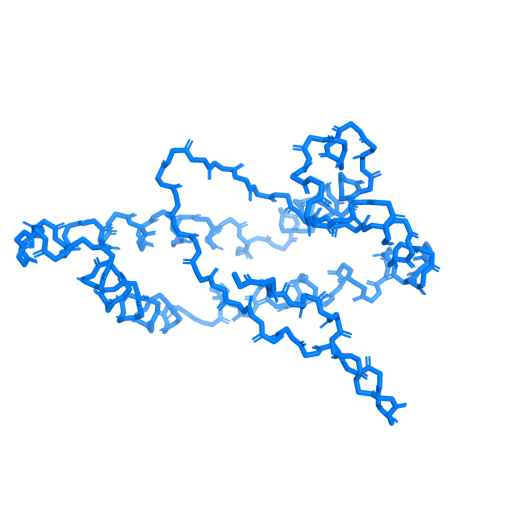 -17.249 1.545 23.001 1.00 86.62 91 THR A C 1
ATOM 759 O O . THR A 1 91 ? -16.202 1.544 22.346 1.00 86.62 91 THR A O 1
ATOM 762 N N . GLN A 1 92 ? -18.079 2.591 22.962 1.00 82.75 92 GLN A N 1
ATOM 763 C CA . GLN A 1 92 ? -17.821 3.761 22.118 1.00 82.75 92 GLN A CA 1
ATOM 764 C C . GLN A 1 92 ? -16.471 4.433 22.430 1.00 82.75 92 GLN A C 1
ATOM 766 O O . GLN A 1 92 ? -15.846 4.985 21.527 1.00 82.75 92 GLN A O 1
ATOM 771 N N . LYS A 1 93 ? -16.012 4.382 23.688 1.00 85.94 93 LYS A N 1
ATOM 772 C CA . LYS A 1 93 ? -14.721 4.950 24.102 1.00 85.94 93 LYS A CA 1
ATOM 773 C C . LYS A 1 93 ? -13.545 4.149 23.544 1.00 85.94 93 LYS A C 1
ATOM 775 O O . LYS A 1 93 ? -12.675 4.737 22.911 1.00 85.94 93 LYS A O 1
ATOM 780 N N . GLU A 1 94 ? -13.572 2.826 23.688 1.00 86.25 94 GLU A N 1
ATOM 781 C CA . GLU A 1 94 ? -12.530 1.928 23.165 1.00 86.25 94 GLU A CA 1
ATOM 782 C C . GLU A 1 94 ? -12.423 2.014 21.637 1.00 86.25 94 GLU A C 1
ATOM 784 O O . GLU A 1 94 ? -11.322 2.047 21.089 1.00 86.25 94 GLU A O 1
ATOM 789 N N . CYS A 1 95 ? -13.559 2.138 20.938 1.00 84.81 95 CYS A N 1
ATOM 790 C CA . CYS A 1 95 ? -13.571 2.348 19.489 1.00 84.81 95 CYS A CA 1
ATOM 791 C C . CYS A 1 95 ? -12.827 3.630 19.090 1.00 84.81 95 CYS A C 1
ATOM 793 O O . CYS A 1 95 ? -12.035 3.620 18.151 1.00 84.81 95 CYS A O 1
ATOM 795 N N . VAL A 1 96 ? -13.078 4.739 19.793 1.00 87.94 96 VAL A N 1
ATOM 796 C CA . VAL A 1 96 ? -12.427 6.026 19.500 1.00 87.94 96 VAL A CA 1
ATOM 797 C C . VAL A 1 96 ? -10.928 5.956 19.785 1.00 87.94 96 VAL A C 1
ATOM 799 O O . VAL A 1 96 ? -10.141 6.416 18.963 1.00 87.94 96 VAL A O 1
ATOM 802 N N . GLU A 1 97 ? -10.517 5.340 20.893 1.00 89.50 97 GLU A N 1
ATOM 803 C CA . GLU A 1 97 ? -9.097 5.169 21.226 1.00 89.50 97 GLU A CA 1
ATOM 804 C C . GLU A 1 97 ? -8.348 4.341 20.173 1.00 89.50 97 GLU A C 1
ATOM 806 O O . GLU A 1 97 ? -7.244 4.706 19.759 1.00 89.50 97 GLU A O 1
ATOM 811 N N . LEU A 1 98 ? -8.964 3.261 19.685 1.00 87.12 98 LEU A N 1
ATOM 812 C CA . LEU A 1 98 ? -8.379 2.407 18.655 1.00 87.12 98 LEU A CA 1
ATOM 813 C C . LEU A 1 98 ? -8.251 3.140 17.311 1.00 87.12 98 LEU A C 1
ATOM 815 O O . LEU A 1 98 ? -7.199 3.068 16.673 1.00 87.12 98 LEU A O 1
ATOM 819 N N . VAL A 1 99 ? -9.275 3.904 16.914 1.00 88.81 99 VAL A N 1
ATO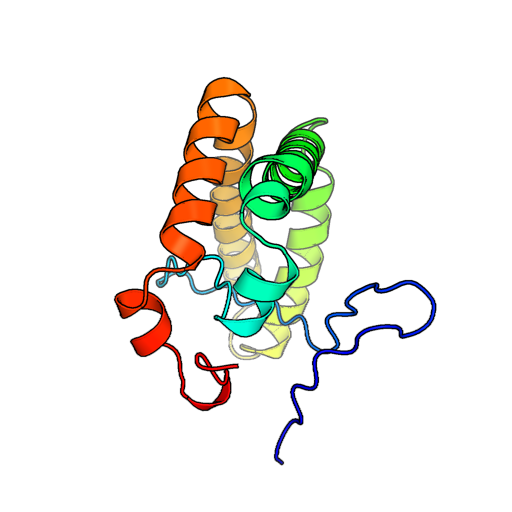M 820 C CA . VAL A 1 99 ? -9.237 4.760 15.713 1.00 88.81 99 VAL A CA 1
ATOM 821 C C . VAL A 1 99 ? -8.133 5.811 15.816 1.00 88.81 99 VAL A C 1
ATOM 823 O O . VAL A 1 99 ? -7.390 6.013 14.857 1.00 88.81 99 VAL A O 1
ATOM 826 N N . GLU A 1 100 ? -7.991 6.470 16.967 1.00 89.75 100 GLU A N 1
ATOM 827 C CA . GLU A 1 100 ? -6.950 7.481 17.181 1.00 89.75 100 GLU A CA 1
ATOM 828 C C . GLU A 1 100 ? -5.540 6.878 17.140 1.00 89.75 100 GLU A C 1
ATOM 830 O O . GLU A 1 100 ? -4.625 7.482 16.576 1.00 89.75 100 GLU A O 1
ATOM 835 N N . ASN A 1 101 ? -5.353 5.666 17.671 1.00 88.94 101 ASN A N 1
ATOM 836 C CA . ASN A 1 101 ? -4.078 4.959 17.571 1.00 88.94 101 ASN A CA 1
ATOM 837 C C . ASN A 1 101 ? -3.728 4.628 16.109 1.00 88.94 101 ASN A C 1
ATOM 839 O O . ASN A 1 101 ? -2.625 4.936 15.657 1.00 88.94 101 ASN A O 1
ATOM 843 N N . ILE A 1 102 ? -4.681 4.082 15.342 1.00 86.62 102 ILE A N 1
ATOM 844 C CA . ILE A 1 102 ? -4.499 3.806 13.905 1.00 86.62 102 ILE A CA 1
ATOM 845 C C . ILE A 1 102 ? -4.167 5.094 13.150 1.00 86.62 102 ILE A C 1
ATOM 847 O O . ILE A 1 102 ? -3.215 5.130 12.370 1.00 86.62 102 ILE A O 1
ATOM 851 N N . ALA A 1 103 ? -4.916 6.168 13.400 1.00 87.62 103 ALA A N 1
ATOM 852 C CA . ALA A 1 103 ? -4.696 7.450 12.746 1.00 87.62 103 ALA A CA 1
ATOM 853 C C . ALA A 1 103 ? -3.293 8.002 13.025 1.00 87.62 103 ALA A C 1
ATOM 855 O O . ALA A 1 103 ? -2.623 8.446 12.097 1.00 87.62 103 ALA A O 1
ATOM 856 N N . ARG A 1 104 ? -2.814 7.907 14.271 1.00 88.31 104 ARG A N 1
ATOM 857 C CA . ARG A 1 104 ? -1.458 8.333 14.645 1.00 88.31 104 ARG A CA 1
ATOM 858 C C . ARG A 1 104 ? -0.378 7.502 13.946 1.00 88.31 104 ARG A C 1
ATOM 860 O O . ARG A 1 104 ? 0.632 8.055 13.511 1.00 88.31 104 ARG A O 1
ATOM 867 N N . GLN A 1 105 ? -0.571 6.188 13.818 1.00 86.31 105 GLN A N 1
ATOM 868 C CA . GLN A 1 105 ? 0.360 5.320 13.084 1.00 86.31 105 GLN A CA 1
ATOM 869 C C . GLN A 1 105 ? 0.409 5.681 11.595 1.00 86.31 105 GLN A C 1
ATOM 871 O O . GLN A 1 105 ? 1.494 5.819 11.031 1.00 86.31 105 GLN A O 1
ATOM 876 N N . LEU A 1 106 ? -0.754 5.900 10.974 1.00 85.56 106 LEU A N 1
ATOM 877 C CA . LEU A 1 106 ? -0.855 6.322 9.576 1.00 85.56 106 LEU A CA 1
ATOM 878 C C . LEU A 1 106 ? -0.232 7.697 9.346 1.00 85.56 106 LEU A C 1
ATOM 880 O O . LEU A 1 106 ? 0.500 7.874 8.379 1.00 85.56 106 LEU A O 1
ATOM 884 N N . GLU A 1 107 ? -0.470 8.651 10.243 1.00 86.81 107 GLU A N 1
ATOM 885 C CA . GLU A 1 107 ? 0.148 9.975 10.199 1.00 86.81 107 GLU A CA 1
ATOM 886 C C . GLU A 1 107 ? 1.675 9.877 10.288 1.00 86.81 107 GLU A C 1
ATOM 888 O O . GLU A 1 107 ? 2.389 10.446 9.464 1.00 86.81 107 GLU A O 1
ATOM 893 N N . THR A 1 108 ? 2.187 9.086 11.234 1.00 86.69 108 THR A N 1
ATOM 894 C CA . THR A 1 108 ? 3.630 8.846 11.380 1.00 86.69 108 THR A CA 1
ATOM 895 C C . THR A 1 108 ? 4.224 8.241 10.109 1.00 86.69 108 THR A C 1
ATOM 897 O O . THR A 1 108 ? 5.296 8.655 9.672 1.00 86.69 108 THR A O 1
ATOM 900 N N . LYS A 1 109 ? 3.515 7.295 9.485 1.00 85.25 109 LYS A N 1
ATOM 901 C CA . LYS A 1 109 ? 3.942 6.653 8.241 1.00 85.25 109 LYS A CA 1
ATOM 902 C C . LYS A 1 109 ? 3.899 7.608 7.048 1.00 85.25 109 LYS A C 1
ATOM 904 O O . LYS A 1 109 ? 4.861 7.672 6.294 1.00 85.25 109 LYS A O 1
ATOM 909 N N . LEU A 1 110 ? 2.832 8.390 6.893 1.00 85.94 110 LEU A N 1
ATOM 910 C CA . LEU A 1 110 ? 2.721 9.393 5.829 1.00 85.94 110 LEU A CA 1
ATOM 911 C C . LEU A 1 110 ? 3.799 10.472 5.948 1.00 85.94 110 LEU A C 1
ATOM 913 O O . LEU A 1 110 ? 4.345 10.906 4.937 1.00 85.94 110 LEU A O 1
ATOM 917 N N . ASN A 1 111 ? 4.168 10.848 7.173 1.00 85.75 111 ASN A N 1
ATOM 918 C CA . ASN A 1 111 ? 5.225 11.826 7.410 1.00 85.75 111 ASN A CA 1
ATOM 919 C C . ASN A 1 111 ? 6.603 11.376 6.911 1.00 85.75 111 ASN A C 1
ATOM 921 O O . ASN A 1 111 ? 7.418 12.230 6.562 1.00 85.75 111 ASN A O 1
ATOM 925 N N . GLN A 1 112 ? 6.851 10.068 6.785 1.00 85.44 112 GLN A N 1
ATOM 926 C CA . GLN A 1 112 ? 8.076 9.550 6.161 1.00 85.44 112 GLN A CA 1
ATOM 927 C C . GLN A 1 112 ? 8.188 9.943 4.682 1.00 85.44 112 GLN A C 1
ATOM 929 O O . GLN A 1 112 ? 9.297 10.028 4.160 1.00 85.44 112 GLN A O 1
ATOM 934 N N . PHE A 1 113 ? 7.059 10.227 4.022 1.00 86.69 113 PHE A N 1
ATOM 935 C CA . PHE A 1 113 ? 7.000 10.589 2.606 1.00 86.69 113 PHE A CA 1
ATOM 936 C C . PHE A 1 113 ? 7.032 12.103 2.344 1.00 86.69 113 PHE A C 1
ATOM 938 O O . PHE A 1 113 ? 6.808 12.558 1.223 1.00 86.69 113 PHE A O 1
ATOM 945 N N . THR A 1 114 ? 7.300 12.907 3.375 1.00 84.81 114 THR A N 1
ATOM 946 C CA . THR A 1 114 ? 7.498 14.357 3.213 1.00 84.81 114 THR A CA 1
ATOM 947 C C . THR A 1 114 ? 8.844 14.687 2.571 1.00 84.81 114 THR A C 1
ATOM 949 O O . THR A 1 114 ? 8.946 15.667 1.834 1.00 84.81 114 THR A O 1
ATOM 952 N N . ASP A 1 115 ? 9.856 13.853 2.815 1.00 88.62 115 ASP A N 1
ATOM 953 C CA . ASP A 1 115 ? 11.163 13.919 2.170 1.00 88.62 115 ASP A CA 1
ATOM 954 C C . ASP A 1 115 ? 11.138 13.093 0.874 1.00 88.62 115 ASP A C 1
ATOM 956 O O . ASP A 1 115 ? 10.865 11.888 0.877 1.00 88.62 115 ASP A O 1
ATOM 960 N N . ILE A 1 116 ? 11.412 13.754 -0.251 1.00 86.25 116 ILE A N 1
ATOM 961 C CA . ILE A 1 116 ? 11.357 13.160 -1.590 1.00 86.25 116 ILE A CA 1
ATOM 962 C C . ILE A 1 116 ? 12.430 12.078 -1.768 1.00 86.25 116 ILE A C 1
ATOM 964 O O . ILE A 1 116 ? 12.150 11.042 -2.378 1.00 86.25 116 ILE A O 1
ATOM 968 N N . ASP A 1 117 ? 13.634 12.278 -1.229 1.00 87.50 117 ASP A N 1
ATOM 969 C CA . ASP A 1 117 ? 14.739 11.330 -1.389 1.00 87.50 117 ASP A CA 1
ATOM 970 C C . ASP A 1 117 ? 14.476 10.058 -0.577 1.00 87.50 117 ASP A C 1
ATOM 972 O O . ASP A 1 117 ? 14.655 8.937 -1.072 1.00 87.50 117 ASP A O 1
ATOM 976 N N . VAL A 1 118 ? 13.951 10.222 0.641 1.00 87.81 118 VAL A N 1
ATOM 977 C CA . VAL A 1 118 ? 13.498 9.104 1.483 1.00 87.81 118 VAL A CA 1
ATOM 978 C C . VAL A 1 118 ? 12.347 8.357 0.809 1.00 87.81 118 VAL A C 1
ATOM 980 O O . VAL A 1 118 ? 12.394 7.129 0.700 1.00 87.81 118 VAL A O 1
ATOM 983 N N . SER A 1 119 ? 11.356 9.086 0.289 1.00 88.19 119 SER A N 1
ATOM 984 C CA . SER A 1 119 ? 10.200 8.513 -0.411 1.00 88.19 119 SER A CA 1
ATOM 985 C C . SER A 1 119 ? 10.619 7.662 -1.601 1.00 88.19 119 SER A C 1
ATOM 987 O O . SER A 1 119 ? 10.161 6.532 -1.760 1.00 88.19 119 SER A O 1
ATOM 989 N N . LYS A 1 120 ? 11.523 8.186 -2.436 1.00 90.19 120 LYS A N 1
ATOM 990 C CA . LYS A 1 120 ? 12.008 7.488 -3.625 1.00 90.19 120 LYS A CA 1
ATOM 991 C C . LYS A 1 120 ? 12.715 6.186 -3.259 1.00 90.19 120 LYS A C 1
ATOM 993 O O . LYS A 1 120 ? 12.492 5.178 -3.932 1.00 90.19 120 LYS A O 1
ATOM 998 N N . ARG A 1 121 ? 13.534 6.189 -2.202 1.00 90.50 121 ARG A N 1
ATOM 999 C CA . ARG A 1 121 ? 14.219 4.982 -1.716 1.00 90.50 121 ARG A CA 1
ATOM 1000 C C . ARG A 1 121 ? 13.220 3.921 -1.255 1.00 90.50 121 ARG A C 1
ATOM 1002 O O . ARG A 1 121 ? 13.285 2.801 -1.747 1.00 90.50 121 ARG A O 1
ATOM 1009 N N . ILE A 1 122 ? 12.282 4.292 -0.379 1.00 89.50 122 ILE A N 1
ATOM 1010 C CA . ILE A 1 122 ? 11.268 3.371 0.163 1.00 89.50 122 ILE A CA 1
ATOM 1011 C C . ILE A 1 122 ? 10.418 2.778 -0.965 1.00 89.50 122 ILE A C 1
ATOM 1013 O O . ILE A 1 122 ? 10.233 1.568 -1.033 1.00 89.50 122 ILE A O 1
ATOM 1017 N N . VAL A 1 123 ? 9.921 3.615 -1.881 1.00 90.50 123 VAL A N 1
ATOM 1018 C CA . VAL A 1 123 ? 9.088 3.149 -2.999 1.00 90.50 123 VAL A CA 1
ATOM 1019 C C . VAL A 1 123 ? 9.871 2.219 -3.923 1.00 90.50 123 VAL A C 1
ATOM 1021 O O . VAL A 1 123 ? 9.329 1.207 -4.353 1.00 90.50 123 VAL A O 1
ATOM 1024 N N . SER A 1 124 ? 11.138 2.523 -4.215 1.00 90.12 124 SER A N 1
ATOM 1025 C CA . SER A 1 124 ? 11.962 1.659 -5.071 1.00 90.12 124 SER A CA 1
ATOM 1026 C C . SER A 1 124 ? 12.174 0.286 -4.432 1.00 90.12 124 SER A C 1
ATOM 1028 O O . SER A 1 124 ? 11.957 -0.726 -5.089 1.00 90.12 124 SER A O 1
ATOM 1030 N N . GLU A 1 125 ? 12.496 0.250 -3.138 1.00 90.19 125 GLU A N 1
ATOM 1031 C CA . GLU A 1 125 ? 12.663 -0.992 -2.375 1.00 90.19 125 GLU A CA 1
ATOM 1032 C C . GLU A 1 125 ? 11.363 -1.813 -2.318 1.00 90.19 125 GLU A C 1
ATOM 1034 O O . GLU A 1 125 ? 11.376 -3.020 -2.554 1.00 90.19 125 GLU A O 1
ATOM 1039 N N . LEU A 1 126 ? 10.214 -1.166 -2.091 1.00 88.81 126 LEU A N 1
ATOM 1040 C CA . LEU A 1 126 ? 8.905 -1.829 -2.120 1.00 88.81 126 LEU A CA 1
ATOM 1041 C C . LEU A 1 126 ? 8.588 -2.430 -3.494 1.00 88.81 126 LEU A C 1
ATOM 1043 O O . LEU A 1 126 ? 8.065 -3.540 -3.577 1.00 88.81 126 LEU A O 1
ATOM 1047 N N . VAL A 1 127 ? 8.898 -1.713 -4.575 1.00 89.62 127 VAL A N 1
ATOM 1048 C CA . VAL A 1 127 ? 8.660 -2.188 -5.945 1.00 89.62 127 VAL A CA 1
ATOM 1049 C C . VAL A 1 127 ? 9.609 -3.330 -6.307 1.00 89.62 127 VAL A C 1
ATOM 1051 O O . VAL A 1 127 ? 9.185 -4.275 -6.968 1.00 89.62 127 VAL A O 1
ATOM 1054 N N . GLU A 1 128 ? 10.858 -3.309 -5.855 1.00 87.38 128 GLU A N 1
ATOM 1055 C CA . GLU A 1 128 ? 11.787 -4.429 -6.049 1.00 87.38 128 GLU A CA 1
ATOM 1056 C C . GLU A 1 128 ? 11.316 -5.680 -5.296 1.00 87.38 128 GLU A C 1
ATOM 1058 O O . GLU A 1 128 ? 11.167 -6.752 -5.894 1.00 87.38 128 GLU A O 1
ATOM 1063 N N . ASN A 1 129 ? 10.961 -5.518 -4.019 1.00 87.94 129 ASN A N 1
ATOM 1064 C CA . ASN A 1 129 ? 10.461 -6.601 -3.172 1.00 87.94 129 ASN A CA 1
ATOM 1065 C C . ASN A 1 129 ? 9.100 -7.143 -3.628 1.00 87.94 129 ASN A C 1
ATOM 1067 O O . ASN A 1 129 ? 8.755 -8.281 -3.312 1.00 87.94 129 ASN A O 1
ATOM 1071 N N . SER A 1 130 ? 8.345 -6.378 -4.423 1.00 86.00 130 SER A N 1
ATOM 1072 C CA . SER A 1 130 ? 7.006 -6.777 -4.870 1.00 86.00 130 SER A CA 1
ATOM 1073 C C . SER A 1 130 ? 6.956 -8.023 -5.753 1.00 86.00 130 SER A C 1
ATOM 1075 O O . SER A 1 130 ? 5.894 -8.629 -5.903 1.00 86.00 130 SER A O 1
ATOM 1077 N N . THR A 1 131 ? 8.103 -8.406 -6.317 1.00 86.31 131 THR A N 1
ATOM 1078 C CA . THR A 1 131 ? 8.271 -9.585 -7.177 1.00 86.31 131 THR A CA 1
ATOM 1079 C C . THR A 1 131 ? 9.024 -10.729 -6.489 1.00 86.31 131 THR A C 1
ATOM 1081 O O . THR A 1 131 ? 9.330 -11.735 -7.129 1.00 86.31 131 THR A O 1
ATOM 1084 N N . ASP A 1 132 ? 9.325 -10.610 -5.187 1.00 87.56 132 ASP A N 1
ATOM 1085 C CA . ASP A 1 132 ? 10.024 -11.658 -4.440 1.00 87.56 132 ASP A CA 1
ATOM 1086 C C . ASP A 1 132 ? 9.160 -12.924 -4.341 1.00 87.56 132 ASP A C 1
ATOM 1088 O O . ASP A 1 132 ? 8.118 -12.969 -3.677 1.00 87.56 132 ASP A O 1
ATOM 1092 N N . ILE A 1 133 ? 9.640 -13.989 -4.984 1.00 85.44 133 ILE A N 1
ATOM 1093 C CA . ILE A 1 133 ? 8.990 -15.301 -5.043 1.00 85.44 133 ILE A CA 1
ATOM 1094 C C . ILE A 1 133 ? 8.755 -15.855 -3.634 1.00 85.44 133 ILE A C 1
ATOM 1096 O O . ILE A 1 133 ? 7.723 -16.480 -3.378 1.00 85.44 133 ILE A O 1
ATOM 1100 N N . ASN A 1 134 ? 9.669 -15.602 -2.693 1.00 85.50 134 ASN A N 1
ATOM 1101 C CA . ASN A 1 134 ? 9.520 -16.089 -1.326 1.00 85.50 134 ASN A CA 1
ATOM 1102 C C . ASN A 1 134 ? 8.325 -15.435 -0.632 1.00 85.50 134 ASN A C 1
ATOM 1104 O O . ASN A 1 134 ? 7.588 -16.111 0.084 1.00 85.50 134 ASN A O 1
ATOM 1108 N N . GLN A 1 135 ? 8.096 -14.144 -0.865 1.00 83.50 135 GLN A N 1
ATOM 1109 C CA . GLN A 1 135 ? 6.957 -13.430 -0.295 1.00 83.50 135 GLN A CA 1
ATOM 1110 C C . GLN A 1 135 ? 5.653 -13.821 -0.990 1.00 83.50 135 GLN A C 1
ATOM 1112 O O . GLN A 1 135 ? 4.669 -14.118 -0.313 1.00 83.50 135 GLN A O 1
ATOM 1117 N N . LEU A 1 136 ? 5.667 -13.926 -2.322 1.00 83.06 136 LEU A N 1
ATOM 1118 C CA . LEU A 1 136 ? 4.515 -14.377 -3.107 1.00 83.06 136 LEU A CA 1
ATOM 1119 C C . LEU A 1 136 ? 4.072 -15.796 -2.718 1.00 83.06 136 LEU A C 1
ATOM 1121 O O . LEU A 1 136 ? 2.877 -16.058 -2.613 1.00 83.06 136 LEU A O 1
ATOM 1125 N N . SER A 1 137 ? 5.013 -16.699 -2.424 1.00 83.12 137 SER A N 1
ATOM 1126 C CA . SER A 1 137 ? 4.713 -18.074 -1.993 1.00 83.12 137 SER A CA 1
ATOM 1127 C C . SER A 1 137 ? 4.034 -18.174 -0.623 1.00 83.12 137 SER A C 1
ATOM 1129 O O . SER A 1 137 ? 3.383 -19.175 -0.331 1.00 83.12 137 SER A O 1
ATOM 1131 N N . ARG A 1 138 ? 4.168 -17.142 0.222 1.00 84.00 138 ARG A N 1
ATOM 1132 C CA . ARG A 1 138 ? 3.541 -17.079 1.553 1.00 84.00 138 ARG A CA 1
ATOM 1133 C C . ARG A 1 138 ? 2.116 -16.535 1.503 1.00 84.00 138 ARG A C 1
ATOM 1135 O O . ARG A 1 138 ? 1.410 -16.592 2.511 1.00 84.00 138 ARG A O 1
ATOM 1142 N N . LEU A 1 139 ? 1.690 -16.004 0.356 1.00 79.31 139 LEU A N 1
ATOM 1143 C CA . LEU A 1 139 ? 0.327 -15.532 0.171 1.00 79.31 139 LEU A CA 1
ATOM 1144 C C . LEU A 1 139 ? -0.663 -16.690 0.236 1.00 79.31 139 LEU A C 1
ATOM 1146 O O . LEU A 1 139 ? -0.383 -17.820 -0.162 1.00 79.31 139 LEU A O 1
ATOM 1150 N N . ASN A 1 140 ? -1.869 -16.385 0.714 1.00 79.94 140 ASN A N 1
ATOM 1151 C CA . ASN A 1 140 ? -2.959 -17.347 0.673 1.00 79.94 140 ASN A CA 1
ATOM 1152 C C . ASN A 1 140 ? -3.217 -17.747 -0.799 1.00 79.94 140 ASN A C 1
ATOM 1154 O O . ASN A 1 140 ? -3.395 -16.852 -1.628 1.00 79.94 140 ASN A O 1
ATOM 1158 N N . PRO A 1 141 ? -3.286 -19.050 -1.137 1.00 80.75 141 PRO A N 1
ATOM 1159 C CA . PRO A 1 141 ? -3.503 -19.518 -2.508 1.00 80.75 141 PRO A CA 1
ATOM 1160 C C . PRO A 1 141 ? -4.744 -18.940 -3.2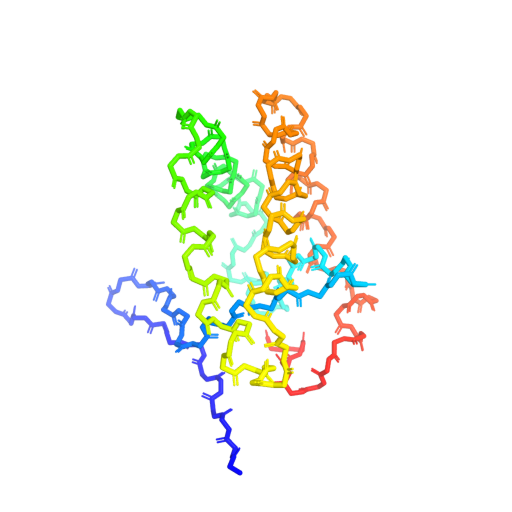04 1.00 80.75 141 PRO A C 1
ATOM 1162 O O . PRO A 1 141 ? -4.777 -18.874 -4.428 1.00 80.75 141 PRO A O 1
ATOM 1165 N N . LEU A 1 142 ? -5.745 -18.473 -2.447 1.00 80.50 142 LEU A N 1
ATOM 1166 C CA . LEU A 1 142 ? -6.929 -17.780 -2.976 1.00 80.50 142 LEU A CA 1
ATOM 1167 C C . LEU A 1 142 ? -6.619 -16.411 -3.608 1.00 80.50 142 LEU A C 1
ATOM 1169 O O . LEU A 1 142 ? -7.471 -15.858 -4.300 1.00 80.50 142 LEU A O 1
ATOM 1173 N N . TYR A 1 143 ? -5.428 -15.854 -3.369 1.00 75.56 143 TYR A N 1
ATOM 1174 C CA . TYR A 1 143 ? -4.928 -14.674 -4.080 1.00 75.56 143 TYR A CA 1
ATOM 1175 C C . TYR A 1 143 ? -4.341 -15.010 -5.453 1.00 75.56 143 TYR A C 1
ATOM 1177 O O . TYR A 1 143 ? -4.053 -14.086 -6.202 1.00 75.56 143 TYR A O 1
ATOM 1185 N N . TYR A 1 144 ? -4.183 -16.295 -5.788 1.00 82.38 144 TYR A N 1
ATOM 1186 C CA . TYR A 1 144 ? -3.567 -16.752 -7.033 1.00 82.38 144 TYR A CA 1
ATOM 1187 C C . TYR A 1 144 ? -2.192 -16.102 -7.284 1.00 82.38 144 TYR A C 1
ATOM 1189 O O . TYR A 1 144 ? -2.005 -15.466 -8.313 1.00 82.38 144 TYR A O 1
ATOM 1197 N N . PRO A 1 145 ? -1.200 -16.254 -6.383 1.00 81.50 145 PRO A N 1
ATOM 1198 C CA . PRO A 1 145 ? 0.103 -15.581 -6.506 1.00 81.50 145 PRO A CA 1
ATOM 1199 C C . PRO A 1 145 ? 0.895 -15.931 -7.780 1.00 81.50 145 PRO A C 1
ATOM 1201 O O . PRO A 1 145 ? 1.858 -15.248 -8.113 1.00 81.50 145 PRO A O 1
ATOM 1204 N N . TRP A 1 146 ? 0.503 -16.995 -8.487 1.00 82.06 146 TRP A N 1
ATOM 1205 C CA . TRP A 1 146 ? 1.057 -17.394 -9.783 1.00 82.06 146 TRP A CA 1
ATOM 1206 C C . TRP A 1 146 ? 0.408 -16.688 -10.985 1.00 82.06 146 TRP A C 1
ATOM 1208 O O . TRP A 1 146 ? 0.919 -16.828 -12.097 1.00 82.06 146 TRP A O 1
ATOM 1218 N N . LEU A 1 147 ? -0.721 -15.995 -10.787 1.00 78.06 147 LEU A N 1
ATOM 1219 C CA . LEU A 1 147 ? -1.423 -15.219 -11.810 1.00 78.06 147 LEU A CA 1
ATOM 1220 C C . LEU A 1 147 ? -1.050 -13.750 -11.703 1.00 78.06 147 LEU A C 1
ATOM 1222 O O . LEU A 1 147 ? -0.255 -13.289 -12.541 1.00 78.06 147 LEU A O 1
#

Foldseek 3Di:
DQPPQPQDQDPVPRDTDRPDDDDDDDVPDPPVAAAQAPVNCVVCDPCNLVPVVLVVQLVVLLVVLPPPDPVLVVVLVVQLVVCCVVCVVDDPVVSNVVSVVVSVVVNVVSPLSPDSVSSSVVSSVNSVCNHPPVVLVPDDCSVVSND

Sequence (147 aa):
MYTNNHLNIQRSIGNINPLYLRLKYDLNKQDENIFLTPNIDTFINRFGKMGPFIATILSTLTSLAQPKYQIIEYLKIFYKEDIHMKHPELTQKECVELVENIARQLETKLNQFTDIDVSKRIVSELVENSTDINQLSRLNPLYYPWL

pLDDT: mean 79.97, std 13.11, range [26.75, 92.31]

Secondary structure (DSSP, 8-state):
-------EE-TTT--EE-TT------TT---------HHHHHHHHHHHIIIIIHHHHHHHHHHHHSSSSHHHHHHHHHHHHHHHHH-TTS-HHHHHHHHHHHHHHHHHHHHGGGSHHHHHHHHHHHHHHTT-HHHHHTS-GGG-TT-